Protein AF-A0A1V9Y4F0-F1 (afdb_monomer_lite)

Sequence (79 aa):
MGYQALNTPNDAKNYVNEAGQIEWGAIPLNAALDKLKATREGLSSSEAQRRLIEYGPNALPKVEVNRFMVFLGFMWNPL

Secondary structure (DSSP, 8-state):
--------TTTTS--B-TTS-B-TTTS-HHHHHHHTT-BTTB--HHHHHHHHHHH-----------HHHHHHHHHTS--

pLDDT: mean 84.12, std 11.02, range [52.94, 94.75]

Structure (mmCIF, N/CA/C/O backbone):
data_AF-A0A1V9Y4F0-F1
#
_entry.id   AF-A0A1V9Y4F0-F1
#
loop_
_atom_site.group_PDB
_atom_site.id
_atom_site.type_symbol
_atom_site.label_atom_id
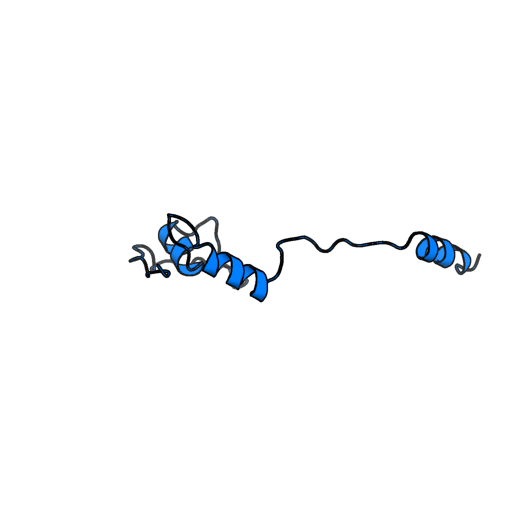_atom_site.label_alt_id
_atom_site.label_comp_id
_atom_site.label_asym_id
_atom_site.label_entity_id
_atom_site.label_seq_id
_atom_site.pdbx_PDB_ins_code
_atom_site.Cartn_x
_atom_site.Cartn_y
_atom_site.Cartn_z
_atom_site.occupancy
_atom_site.B_iso_or_equiv
_atom_site.auth_seq_id
_atom_site.auth_comp_id
_atom_site.auth_asym_id
_atom_site.auth_atom_id
_atom_site.pdbx_PDB_model_num
ATOM 1 N N . MET A 1 1 ? -4.600 8.470 21.647 1.00 52.94 1 MET A N 1
ATOM 2 C CA . MET A 1 1 ? -5.268 7.223 22.073 1.00 52.94 1 MET A CA 1
ATOM 3 C C . MET A 1 1 ? -4.907 6.145 21.066 1.00 52.94 1 MET A C 1
ATOM 5 O O . MET A 1 1 ? -4.959 6.430 19.877 1.00 52.94 1 MET A O 1
ATOM 9 N N . GLY A 1 2 ? -4.410 4.994 21.526 1.00 62.25 2 GLY A N 1
ATOM 10 C CA . GLY A 1 2 ? -4.090 3.854 20.659 1.00 62.25 2 GLY A CA 1
ATOM 11 C C . GLY A 1 2 ? -5.343 3.052 20.304 1.00 62.25 2 GLY A C 1
ATOM 12 O O . GLY A 1 2 ? -6.385 3.240 20.928 1.00 62.25 2 GLY A O 1
ATOM 13 N N . TYR A 1 3 ? -5.233 2.174 19.308 1.00 67.44 3 TYR A N 1
ATOM 14 C CA . TYR A 1 3 ? -6.292 1.234 18.941 1.00 67.44 3 TYR A CA 1
ATOM 15 C C . TYR A 1 3 ? -6.727 0.390 20.156 1.00 67.44 3 TYR A C 1
ATOM 17 O O . TYR A 1 3 ? -5.877 -0.161 20.858 1.00 67.44 3 TYR A O 1
ATOM 25 N N . GLN A 1 4 ? -8.036 0.278 20.386 1.00 69.06 4 GLN A N 1
ATOM 26 C CA . GLN A 1 4 ? -8.637 -0.645 21.352 1.00 69.06 4 GLN A CA 1
ATOM 27 C C . GLN A 1 4 ? -9.480 -1.670 20.597 1.00 69.06 4 GLN A C 1
ATOM 29 O O . GLN A 1 4 ? -10.248 -1.298 19.710 1.00 69.06 4 GLN A O 1
ATOM 34 N N . ALA A 1 5 ? -9.330 -2.944 20.963 1.00 64.94 5 ALA A N 1
ATOM 35 C CA . ALA A 1 5 ? -10.080 -4.037 20.360 1.00 64.94 5 ALA A CA 1
ATOM 36 C C . ALA A 1 5 ? -11.588 -3.833 20.561 1.00 64.94 5 ALA A C 1
ATOM 38 O O . ALA A 1 5 ? -12.051 -3.616 21.683 1.00 64.94 5 ALA A O 1
ATOM 39 N N . LEU A 1 6 ? -12.351 -3.884 19.468 1.00 66.12 6 LEU A N 1
ATOM 40 C CA . LEU A 1 6 ? -13.810 -3.859 19.518 1.00 66.12 6 LEU A CA 1
ATOM 41 C C . LEU A 1 6 ? -14.325 -5.282 19.748 1.00 66.12 6 LEU A C 1
ATOM 43 O O . LEU A 1 6 ? -13.863 -6.212 19.098 1.00 66.12 6 LEU A O 1
ATOM 47 N N . ASN A 1 7 ? -15.334 -5.452 20.605 1.00 63.56 7 ASN A N 1
ATOM 48 C CA . ASN A 1 7 ? -16.051 -6.725 20.692 1.00 63.56 7 ASN A CA 1
ATOM 49 C C . ASN A 1 7 ? -16.797 -6.953 19.366 1.00 63.56 7 ASN A C 1
ATOM 51 O O . ASN A 1 7 ? -17.807 -6.297 19.092 1.00 63.56 7 ASN A O 1
ATOM 55 N N . THR A 1 8 ? -16.276 -7.834 18.513 1.00 60.66 8 THR A N 1
ATOM 56 C CA . THR A 1 8 ? -16.827 -8.164 17.195 1.00 60.66 8 THR A CA 1
ATOM 57 C C . THR A 1 8 ? -17.931 -9.219 17.336 1.00 60.66 8 THR A C 1
ATOM 59 O O . THR A 1 8 ? -17.657 -10.360 17.691 1.00 60.66 8 THR A O 1
ATOM 62 N N . PRO A 1 9 ? -19.204 -8.914 17.011 1.00 54.78 9 PRO A N 1
ATOM 63 C CA . PRO A 1 9 ? -20.299 -9.886 17.149 1.00 54.78 9 PRO A CA 1
ATOM 64 C C . PRO A 1 9 ? -20.250 -11.056 16.148 1.00 54.78 9 PRO A C 1
ATOM 66 O O . PRO A 1 9 ? -21.123 -11.914 16.176 1.00 54.78 9 PRO A O 1
ATOM 69 N N . ASN A 1 10 ? -19.290 -11.062 15.215 1.00 54.88 10 ASN A N 1
ATOM 70 C CA . ASN A 1 10 ? -19.329 -11.861 13.986 1.00 54.88 10 ASN A CA 1
ATOM 71 C C . ASN A 1 10 ? -18.038 -12.654 13.702 1.00 54.88 10 ASN A C 1
ATOM 73 O O . ASN A 1 10 ? -17.802 -13.034 12.553 1.00 54.88 10 ASN A O 1
ATOM 77 N N . ASP A 1 11 ? -17.248 -12.966 14.735 1.00 59.47 11 ASP A N 1
ATOM 78 C CA . ASP A 1 11 ? -16.078 -13.866 14.651 1.00 59.47 11 ASP A CA 1
ATOM 79 C C . ASP A 1 11 ? -16.411 -15.274 14.116 1.00 59.47 11 ASP A C 1
ATOM 81 O O . ASP A 1 11 ? -15.521 -16.047 13.774 1.00 59.47 11 ASP A O 1
ATOM 85 N N . ALA A 1 12 ? -17.696 -15.617 13.994 1.00 57.69 12 ALA A N 1
ATOM 86 C CA . ALA A 1 12 ? -18.157 -16.930 13.557 1.00 57.69 12 ALA A CA 1
ATOM 87 C C . ALA A 1 12 ? -17.948 -17.235 12.059 1.00 57.69 12 ALA A C 1
ATOM 89 O O . ALA A 1 12 ? -18.068 -18.395 11.666 1.00 57.69 12 ALA A O 1
ATOM 90 N N . LYS A 1 13 ? -17.666 -16.244 11.198 1.00 64.88 13 LYS A N 1
ATOM 91 C CA . LYS A 1 13 ? -17.460 -16.476 9.754 1.00 64.88 13 LYS A CA 1
ATOM 92 C C . LYS A 1 13 ? -16.014 -16.201 9.348 1.00 64.88 13 LYS A C 1
ATOM 94 O O . LYS A 1 13 ? -15.496 -15.108 9.555 1.00 64.88 13 LYS A O 1
ATOM 99 N N . ASN A 1 14 ? -15.384 -17.182 8.704 1.00 74.00 14 ASN A N 1
ATOM 100 C CA . ASN A 1 14 ? -14.099 -16.995 8.036 1.00 74.00 14 ASN A CA 1
ATOM 101 C C . ASN A 1 14 ? -14.320 -16.212 6.733 1.00 74.00 14 ASN A C 1
ATOM 103 O O . ASN A 1 14 ? -14.813 -16.758 5.753 1.00 74.00 14 ASN A O 1
ATOM 107 N N . TYR A 1 15 ? -13.960 -14.927 6.724 1.00 82.19 15 TYR A N 1
ATOM 108 C CA . TYR A 1 15 ? -14.012 -14.059 5.536 1.00 82.19 15 TYR A CA 1
ATOM 109 C C . TYR A 1 15 ? -12.758 -14.219 4.676 1.00 82.19 15 TYR A C 1
ATOM 111 O O . TYR A 1 15 ? -12.135 -13.228 4.311 1.00 82.19 15 TYR A O 1
ATOM 119 N N . VAL A 1 16 ? -12.323 -15.454 4.447 1.00 85.50 16 VAL A N 1
ATOM 120 C CA . VAL A 1 16 ? -11.108 -15.761 3.691 1.00 85.50 16 VAL A CA 1
ATOM 121 C C . VAL A 1 16 ? -11.495 -16.638 2.510 1.00 85.50 16 VAL A C 1
ATOM 123 O O . VAL A 1 16 ? -12.216 -17.617 2.696 1.00 85.50 16 VAL A O 1
ATOM 126 N N . ASN A 1 17 ? -11.056 -16.274 1.309 1.00 87.25 17 ASN A N 1
ATOM 127 C CA . ASN A 1 17 ? -11.302 -17.067 0.110 1.00 87.25 17 ASN A CA 1
ATOM 128 C C . ASN A 1 17 ? -10.333 -18.250 -0.015 1.00 87.25 17 ASN A C 1
ATOM 130 O O . ASN A 1 17 ? -9.407 -18.413 0.779 1.00 87.25 17 ASN A O 1
ATOM 134 N N . GLU A 1 18 ? -10.534 -19.074 -1.042 1.00 86.69 18 GLU A N 1
ATOM 135 C CA . GLU A 1 18 ? -9.701 -20.254 -1.319 1.00 86.69 18 GLU A CA 1
ATOM 136 C C . GLU A 1 18 ? -8.219 -19.901 -1.538 1.00 86.69 18 GLU A C 1
ATOM 138 O O . GLU A 1 18 ? -7.340 -20.710 -1.253 1.00 86.69 18 GLU A O 1
ATOM 143 N N . ALA A 1 19 ? -7.929 -18.671 -1.979 1.00 88.19 19 ALA A N 1
ATOM 144 C CA . ALA A 1 19 ? -6.576 -18.148 -2.154 1.00 88.19 19 ALA A CA 1
ATOM 145 C C . ALA A 1 19 ? -5.954 -17.586 -0.857 1.00 88.19 19 ALA A C 1
ATOM 147 O O . ALA A 1 19 ? -4.847 -17.049 -0.890 1.00 88.19 19 ALA A O 1
ATOM 148 N N . GLY A 1 20 ? -6.645 -17.672 0.285 1.00 85.94 20 GLY A N 1
ATOM 149 C CA . GLY A 1 20 ? -6.155 -17.165 1.568 1.00 85.94 20 GLY A CA 1
ATOM 150 C C . GLY A 1 20 ? -6.297 -15.648 1.751 1.00 85.94 20 GLY A C 1
ATOM 151 O O . GLY A 1 20 ? -5.757 -15.095 2.710 1.00 85.94 20 GLY A O 1
ATOM 152 N N . GLN A 1 21 ? -7.012 -14.956 0.862 1.00 88.06 21 GLN A N 1
ATOM 153 C CA . GLN A 1 21 ? -7.205 -13.506 0.918 1.00 88.06 21 GLN A CA 1
ATOM 154 C C . GLN A 1 21 ? -8.485 -13.142 1.667 1.00 88.06 21 GLN A C 1
ATOM 156 O O . GLN A 1 21 ? -9.487 -13.850 1.599 1.00 88.06 21 GLN A O 1
ATOM 161 N N . ILE A 1 22 ? -8.455 -12.013 2.376 1.00 88.38 22 ILE A N 1
ATOM 162 C CA . ILE A 1 22 ? -9.617 -11.520 3.117 1.00 88.38 22 ILE A CA 1
ATOM 163 C C . ILE A 1 22 ? -10.637 -10.918 2.140 1.00 88.38 22 ILE A C 1
ATOM 165 O O . ILE A 1 22 ? -10.324 -9.993 1.394 1.00 88.38 22 ILE A O 1
ATOM 169 N N . GLU A 1 23 ? -11.874 -11.396 2.208 1.00 90.50 23 GLU A N 1
ATOM 170 C CA . GLU A 1 23 ? -13.026 -10.900 1.454 1.00 90.50 23 GLU A CA 1
ATOM 171 C C . GLU A 1 23 ? -13.585 -9.621 2.098 1.00 90.50 23 GLU A C 1
ATOM 173 O O . GLU A 1 23 ? -14.563 -9.632 2.853 1.00 90.50 23 GLU A O 1
ATOM 178 N N . TRP A 1 24 ? -12.942 -8.488 1.806 1.00 88.62 24 TRP A N 1
ATOM 179 C CA . TRP A 1 24 ? -13.274 -7.183 2.394 1.00 88.62 24 TRP A CA 1
ATOM 180 C C . TRP A 1 24 ? -14.702 -6.699 2.106 1.00 88.62 24 TRP A C 1
ATOM 182 O O . TRP A 1 24 ? -15.242 -5.914 2.879 1.00 88.62 24 TRP A O 1
ATOM 192 N N . GLY A 1 25 ? -15.332 -7.165 1.023 1.00 86.75 25 GLY A N 1
ATOM 193 C CA . GLY A 1 25 ? -16.717 -6.809 0.696 1.00 86.75 25 GLY A CA 1
ATOM 194 C C . GLY A 1 25 ? -17.769 -7.520 1.557 1.00 86.75 25 GLY A C 1
ATOM 195 O O . GLY A 1 25 ? -18.879 -7.015 1.699 1.00 86.75 25 GLY A O 1
ATOM 196 N N . ALA A 1 26 ? -17.435 -8.678 2.136 1.00 86.94 26 ALA A N 1
ATOM 197 C CA . ALA A 1 26 ? -18.371 -9.510 2.899 1.00 86.94 26 ALA A CA 1
ATOM 198 C C . ALA A 1 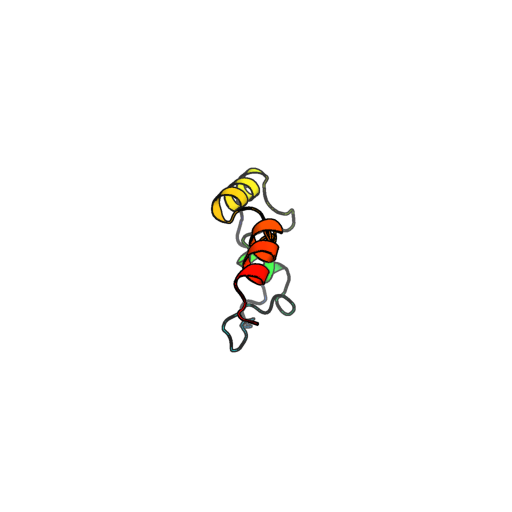26 ? -18.224 -9.357 4.425 1.00 86.94 26 ALA A C 1
ATOM 200 O O . ALA A 1 26 ? -19.136 -9.711 5.177 1.00 86.94 26 ALA A O 1
ATOM 201 N N . ILE A 1 27 ? -17.079 -8.855 4.893 1.00 87.94 27 ILE A N 1
ATOM 202 C CA . ILE A 1 27 ? -16.777 -8.677 6.317 1.00 87.94 27 ILE A CA 1
ATOM 203 C C . ILE A 1 27 ? -17.564 -7.488 6.912 1.00 87.94 27 ILE A C 1
ATOM 205 O O . ILE A 1 27 ? -17.622 -6.411 6.315 1.00 87.94 27 ILE A O 1
ATOM 209 N N . PRO A 1 28 ? -18.177 -7.628 8.102 1.00 88.12 28 PRO A N 1
ATOM 210 C CA . PRO A 1 28 ? -18.860 -6.521 8.761 1.00 88.12 28 PRO A CA 1
ATOM 211 C C . PRO A 1 28 ? -17.864 -5.457 9.235 1.00 88.12 28 PRO A C 1
ATOM 213 O O . PRO A 1 28 ? -16.749 -5.773 9.652 1.00 88.12 28 PRO A O 1
ATOM 216 N N . LEU A 1 29 ? -18.308 -4.197 9.269 1.00 85.69 29 LEU A N 1
ATOM 217 C CA . LEU A 1 29 ? -17.463 -3.033 9.562 1.00 85.69 29 LEU A CA 1
ATOM 218 C C . LEU A 1 29 ? -16.604 -3.187 10.826 1.00 85.69 29 LEU A C 1
ATOM 220 O O . LEU A 1 29 ? -15.410 -2.920 10.785 1.00 85.69 29 LEU A O 1
ATOM 224 N N . ASN A 1 30 ? -17.184 -3.633 11.944 1.00 85.25 30 ASN A N 1
ATOM 225 C CA . ASN A 1 30 ? -16.436 -3.750 13.200 1.00 85.25 30 ASN A CA 1
ATOM 226 C C . ASN A 1 30 ? -15.300 -4.782 13.103 1.00 85.25 30 ASN A C 1
ATOM 228 O O . ASN A 1 30 ? -14.233 -4.554 13.659 1.00 85.25 30 ASN A O 1
ATOM 232 N N . ALA A 1 31 ? -15.512 -5.882 12.372 1.00 84.12 31 ALA A N 1
ATOM 233 C CA . ALA A 1 31 ? -14.482 -6.899 12.161 1.00 84.12 31 ALA A CA 1
ATOM 234 C C . ALA A 1 31 ? -13.424 -6.432 11.152 1.00 84.12 31 ALA A C 1
ATOM 236 O O . ALA A 1 31 ? -12.244 -6.726 11.317 1.00 84.12 31 ALA A O 1
ATOM 237 N N . ALA A 1 32 ? -13.820 -5.655 10.138 1.00 86.62 32 ALA A N 1
ATOM 238 C CA . ALA A 1 32 ? -12.875 -5.024 9.221 1.00 86.62 32 ALA A CA 1
ATOM 239 C C . ALA A 1 32 ? -11.955 -4.036 9.953 1.00 86.62 32 ALA A C 1
ATOM 241 O O . ALA A 1 32 ? -10.742 -4.070 9.764 1.00 86.62 32 ALA A O 1
ATOM 242 N N . LEU A 1 33 ? -12.525 -3.193 10.820 1.00 88.06 33 LEU A N 1
ATOM 243 C CA . LEU A 1 33 ? -11.780 -2.234 11.635 1.00 88.06 33 LEU A CA 1
ATOM 244 C C . LEU A 1 33 ? -10.804 -2.927 12.588 1.00 88.06 33 LEU A C 1
ATOM 246 O O . LEU A 1 33 ? -9.662 -2.481 12.699 1.00 88.06 33 LEU A O 1
ATOM 250 N N . ASP A 1 34 ? -11.210 -4.043 13.197 1.00 85.88 34 ASP A N 1
ATOM 251 C CA . ASP A 1 34 ? -10.323 -4.830 14.053 1.00 85.88 34 ASP A CA 1
ATOM 252 C C . ASP A 1 34 ? -9.162 -5.458 13.271 1.00 85.88 34 ASP A C 1
ATOM 254 O O . ASP A 1 34 ? -7.997 -5.256 13.626 1.00 85.88 34 ASP A O 1
ATOM 258 N N . LYS A 1 35 ? -9.440 -6.078 12.115 1.00 86.06 35 LYS A N 1
ATOM 259 C CA . LYS A 1 35 ? -8.383 -6.606 11.234 1.00 86.06 35 LYS A CA 1
ATOM 260 C C . LYS A 1 35 ? -7.420 -5.527 10.730 1.00 86.06 35 LYS A C 1
ATOM 262 O O . LYS A 1 35 ? -6.224 -5.787 10.611 1.00 86.06 35 LYS A O 1
ATOM 267 N N . LEU A 1 36 ? -7.916 -4.323 10.444 1.00 88.69 36 LEU A N 1
ATOM 268 C CA . LEU A 1 36 ? -7.113 -3.183 9.980 1.00 88.69 36 LEU A CA 1
ATOM 269 C C . LEU A 1 36 ? -6.453 -2.393 11.125 1.00 88.69 36 LEU A C 1
ATOM 271 O O . LEU A 1 36 ? -5.683 -1.456 10.861 1.00 88.69 36 LEU A O 1
ATOM 275 N N . LYS A 1 37 ? -6.744 -2.753 12.385 1.00 87.81 37 LYS A N 1
ATOM 276 C CA . LYS A 1 37 ? -6.337 -2.027 13.598 1.00 87.81 37 LYS A CA 1
ATOM 277 C C . LYS A 1 37 ? -6.639 -0.531 13.477 1.00 87.81 37 LYS A C 1
ATOM 279 O O . LYS A 1 37 ? -5.753 0.307 13.663 1.00 87.81 37 LYS A O 1
ATOM 284 N N . ALA A 1 38 ? -7.854 -0.206 13.055 1.00 88.00 38 ALA A N 1
ATOM 285 C CA . ALA A 1 38 ? -8.340 1.155 12.854 1.00 88.00 38 ALA A CA 1
ATOM 286 C C . ALA A 1 38 ? -9.581 1.391 13.722 1.00 88.00 38 ALA A C 1
ATOM 288 O O . ALA A 1 38 ? -10.300 0.448 14.045 1.00 88.00 38 ALA A O 1
ATOM 289 N N . THR A 1 39 ? -9.841 2.638 14.115 1.00 87.69 39 THR A N 1
ATOM 290 C CA . THR A 1 39 ? -11.062 2.981 14.861 1.00 87.69 39 THR A CA 1
ATOM 291 C C . THR A 1 39 ? -12.105 3.598 13.930 1.00 87.69 39 THR A C 1
ATOM 293 O O . THR A 1 39 ? -11.823 3.888 12.765 1.00 87.69 39 THR A O 1
ATOM 296 N N . ARG A 1 40 ? -13.334 3.798 14.424 1.00 86.81 40 ARG A N 1
ATOM 297 C CA . ARG A 1 40 ? -14.407 4.437 13.638 1.00 86.81 40 ARG A CA 1
ATOM 298 C C . ARG A 1 40 ? -14.110 5.898 13.314 1.00 86.81 40 ARG A C 1
ATOM 300 O O . ARG A 1 40 ? -14.577 6.409 12.305 1.00 86.81 40 ARG A O 1
ATOM 307 N N . GLU A 1 41 ? -13.319 6.542 14.158 1.00 88.44 41 GLU A N 1
ATOM 308 C CA . GLU A 1 41 ? -12.850 7.917 14.016 1.00 88.44 41 GLU A CA 1
ATOM 309 C C . GLU A 1 41 ? -11.611 8.010 13.104 1.00 88.44 41 GLU A C 1
ATOM 311 O O . GLU A 1 41 ? -11.157 9.109 12.794 1.00 88.44 41 GLU A O 1
ATOM 316 N N . GLY A 1 42 ? -11.074 6.867 12.654 1.00 88.38 42 GLY A N 1
ATOM 317 C CA . GLY A 1 42 ? -9.923 6.771 11.762 1.00 88.38 42 GLY A CA 1
ATOM 318 C C . GLY A 1 42 ? -8.625 6.387 12.475 1.00 88.38 42 GLY A C 1
ATOM 319 O O . GLY A 1 42 ? -8.617 5.653 13.462 1.00 88.38 42 GLY A O 1
ATOM 320 N N . LEU A 1 43 ? -7.495 6.844 11.929 1.00 89.81 43 LEU A N 1
ATOM 321 C CA . LEU A 1 43 ? -6.176 6.686 12.544 1.00 89.81 43 LEU A CA 1
ATOM 322 C C . LEU A 1 43 ? -5.719 7.998 13.176 1.00 89.81 43 LEU A C 1
ATOM 324 O O . LEU A 1 43 ? -6.009 9.083 12.674 1.00 89.81 43 LEU A O 1
ATOM 328 N N . SER A 1 44 ? -4.926 7.900 14.242 1.00 92.06 44 SER A N 1
ATOM 329 C CA . SER A 1 44 ? -4.187 9.056 14.740 1.00 92.06 44 SER A CA 1
ATOM 330 C C . SER A 1 44 ? -3.095 9.463 13.745 1.00 92.06 44 SER A C 1
ATOM 332 O O . SER A 1 44 ? -2.531 8.625 13.040 1.00 92.06 44 SER A O 1
ATOM 334 N N . SER A 1 45 ? -2.748 10.753 13.726 1.00 92.00 45 SER A N 1
ATOM 335 C CA . SER A 1 45 ? -1.690 11.279 12.849 1.00 92.00 45 SER A CA 1
ATOM 336 C C . SER A 1 45 ? -0.345 10.562 13.058 1.00 92.00 45 SER A C 1
ATOM 338 O O . SER A 1 45 ? 0.332 10.204 12.097 1.00 92.00 45 SER A O 1
ATOM 340 N N . SER A 1 46 ? 0.002 10.251 14.313 1.00 92.50 46 SER A N 1
ATOM 341 C CA . SER A 1 46 ? 1.240 9.537 14.646 1.00 92.50 46 SER A CA 1
ATOM 342 C C . SER A 1 46 ? 1.264 8.098 14.122 1.00 92.50 46 SER A C 1
ATOM 344 O O . SER A 1 46 ? 2.289 7.644 13.619 1.00 92.50 46 SER A O 1
ATOM 346 N N . GLU A 1 47 ? 0.143 7.377 14.208 1.00 90.62 47 GLU A N 1
ATOM 347 C CA . GLU A 1 47 ? 0.028 6.009 13.691 1.00 90.62 47 GLU A CA 1
ATOM 348 C C . GLU A 1 47 ? 0.027 5.999 12.157 1.00 90.62 47 GLU A C 1
ATOM 350 O O . GLU A 1 47 ? 0.693 5.169 11.541 1.00 90.62 47 GLU A O 1
ATOM 355 N N . ALA A 1 48 ? -0.660 6.956 11.527 1.00 91.19 48 ALA A N 1
ATOM 356 C CA . ALA A 1 48 ? -0.646 7.118 10.077 1.00 91.19 48 ALA A CA 1
ATOM 357 C C . ALA A 1 48 ? 0.775 7.390 9.555 1.00 91.19 48 ALA A C 1
ATOM 359 O O . ALA A 1 48 ? 1.208 6.757 8.593 1.00 91.19 48 ALA A O 1
ATOM 360 N N . GLN A 1 49 ? 1.531 8.268 10.223 1.00 93.94 49 GLN A N 1
ATOM 361 C CA . GLN A 1 49 ? 2.922 8.549 9.867 1.00 93.94 49 GLN A CA 1
ATOM 362 C C . GLN A 1 49 ? 3.821 7.323 10.056 1.00 93.94 49 GLN A C 1
ATOM 364 O O . GLN A 1 49 ? 4.658 7.041 9.200 1.00 93.94 49 GLN A O 1
ATOM 369 N N . ARG A 1 50 ? 3.618 6.554 11.132 1.00 93.25 50 ARG A N 1
ATOM 370 C CA . ARG A 1 50 ? 4.332 5.291 11.347 1.00 93.25 50 ARG A CA 1
ATOM 371 C C . ARG A 1 50 ? 4.088 4.306 10.201 1.00 93.25 50 ARG A C 1
ATOM 373 O O . ARG A 1 50 ? 5.051 3.781 9.651 1.00 93.25 50 ARG A O 1
ATOM 380 N N . ARG A 1 51 ? 2.826 4.102 9.802 1.00 94.50 51 ARG A N 1
ATOM 381 C CA . ARG A 1 51 ? 2.472 3.220 8.674 1.00 94.50 51 ARG A CA 1
ATOM 382 C C . ARG A 1 51 ? 3.051 3.723 7.354 1.00 94.50 51 ARG A C 1
ATOM 384 O O . ARG A 1 51 ? 3.528 2.920 6.565 1.00 94.50 51 ARG A O 1
ATOM 391 N N . LEU A 1 52 ? 3.057 5.034 7.124 1.00 94.25 52 LEU A N 1
ATOM 392 C CA . LEU A 1 52 ? 3.638 5.612 5.913 1.00 94.25 52 LEU A CA 1
ATOM 393 C C . LEU A 1 52 ? 5.147 5.343 5.809 1.00 94.25 52 LEU A C 1
ATOM 395 O O . LEU A 1 52 ? 5.642 5.085 4.717 1.00 94.25 52 LEU A O 1
ATOM 399 N N . ILE A 1 53 ? 5.871 5.382 6.932 1.00 94.75 53 ILE A N 1
ATOM 400 C CA . ILE A 1 53 ? 7.308 5.070 6.974 1.00 94.75 53 ILE A CA 1
ATOM 401 C C . ILE A 1 53 ? 7.553 3.567 6.767 1.00 94.75 53 ILE A C 1
ATOM 403 O O . ILE A 1 53 ? 8.506 3.196 6.092 1.00 94.75 53 ILE A O 1
ATOM 407 N N . GLU A 1 54 ? 6.703 2.709 7.334 1.00 94.44 54 GLU A N 1
ATOM 408 C CA . GLU A 1 54 ? 6.850 1.248 7.271 1.00 94.44 54 GLU A CA 1
ATOM 409 C C . GLU A 1 54 ? 6.477 0.664 5.900 1.00 94.44 54 GLU A C 1
ATOM 411 O O . GLU A 1 54 ? 7.221 -0.145 5.351 1.00 94.44 54 GLU A O 1
ATOM 416 N N . TYR A 1 55 ? 5.341 1.080 5.335 1.00 92.94 55 TYR A N 1
AT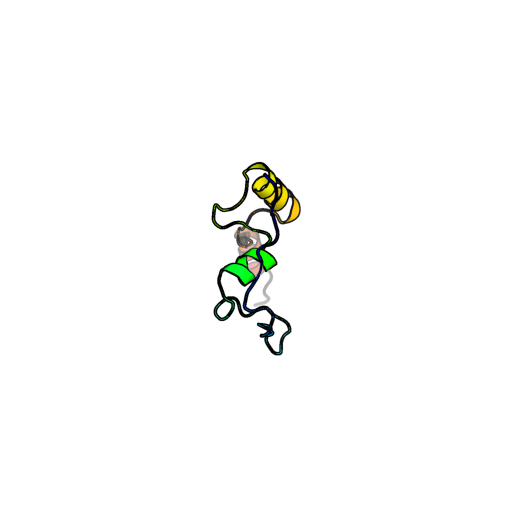OM 417 C CA . TYR A 1 55 ? 4.793 0.525 4.089 1.00 92.94 55 TYR A CA 1
ATOM 418 C C . TYR A 1 55 ? 5.103 1.377 2.855 1.00 92.94 55 TYR A C 1
ATOM 420 O O . TYR A 1 55 ? 4.969 0.904 1.728 1.00 92.94 55 TYR A O 1
ATOM 428 N N . GLY A 1 56 ? 5.526 2.625 3.051 1.00 92.44 56 GLY A N 1
ATOM 429 C CA . GLY A 1 56 ? 5.763 3.570 1.969 1.00 92.44 56 GLY A CA 1
ATOM 430 C C . GLY A 1 56 ? 4.484 4.228 1.432 1.00 92.44 56 GLY A C 1
ATOM 431 O O . GLY A 1 56 ? 3.373 3.989 1.917 1.00 92.44 56 GLY A O 1
ATOM 432 N N . PRO A 1 57 ? 4.628 5.118 0.436 1.00 92.31 57 PRO A N 1
ATOM 433 C CA . PRO A 1 57 ? 3.505 5.826 -0.163 1.00 92.31 57 PRO A CA 1
ATOM 434 C C . PRO A 1 57 ? 2.624 4.891 -1.001 1.00 92.31 57 PRO A C 1
ATOM 436 O O . PRO A 1 57 ? 3.121 4.071 -1.771 1.00 92.31 57 PRO A O 1
ATOM 439 N N . ASN A 1 58 ? 1.304 5.083 -0.923 1.00 93.00 58 ASN A N 1
ATOM 440 C CA . ASN A 1 58 ? 0.334 4.403 -1.783 1.00 93.00 58 ASN A CA 1
ATOM 441 C C . ASN A 1 58 ? 0.337 5.016 -3.194 1.00 93.00 58 ASN A C 1
ATOM 443 O O . ASN A 1 58 ? -0.559 5.776 -3.564 1.00 93.00 58 ASN A O 1
ATOM 447 N N . ALA A 1 59 ? 1.386 4.738 -3.960 1.00 89.69 59 ALA A N 1
ATOM 448 C CA . ALA A 1 59 ? 1.515 5.164 -5.342 1.00 89.69 59 ALA A CA 1
ATOM 449 C C . ALA A 1 59 ? 1.896 3.970 -6.214 1.00 89.69 59 ALA A C 1
ATOM 451 O O . ALA A 1 59 ? 2.789 3.195 -5.875 1.00 89.69 59 ALA A O 1
ATOM 452 N N . LEU A 1 60 ? 1.225 3.843 -7.360 1.00 89.81 60 LEU A N 1
ATOM 453 C CA . LEU A 1 60 ? 1.598 2.843 -8.353 1.00 89.81 60 LEU A CA 1
ATOM 454 C C . LEU A 1 60 ? 3.008 3.144 -8.881 1.00 89.81 60 LEU A C 1
ATOM 456 O O . LEU A 1 60 ? 3.340 4.318 -9.094 1.00 89.81 60 LEU A O 1
ATOM 460 N N . PRO A 1 61 ? 3.831 2.109 -9.123 1.00 86.75 61 PRO A N 1
ATOM 461 C CA . PRO A 1 61 ? 5.146 2.300 -9.710 1.00 86.75 61 PRO A CA 1
ATOM 462 C C . PRO A 1 61 ? 4.987 2.952 -11.084 1.00 86.75 61 PRO A C 1
ATOM 464 O O . PRO A 1 61 ? 4.302 2.434 -11.968 1.00 86.75 61 PRO A O 1
ATOM 467 N N . LYS A 1 62 ? 5.614 4.115 -11.266 1.00 87.06 62 LYS A N 1
ATOM 468 C CA . LYS A 1 62 ? 5.666 4.771 -12.570 1.00 87.06 62 LYS A CA 1
ATOM 469 C C . LYS A 1 62 ? 6.710 4.056 -13.409 1.00 87.06 62 LYS A C 1
ATOM 471 O O . LYS A 1 62 ? 7.892 4.073 -13.081 1.00 87.06 62 LYS A O 1
ATOM 476 N N . VAL A 1 63 ? 6.267 3.428 -14.491 1.00 86.31 63 VAL A N 1
ATOM 477 C CA . VAL A 1 63 ? 7.179 2.859 -15.480 1.00 86.31 63 VAL A CA 1
ATOM 478 C C . VAL A 1 63 ? 7.700 4.011 -16.329 1.00 86.31 63 VAL A C 1
ATOM 480 O O . VAL A 1 63 ? 7.034 4.476 -17.253 1.00 86.31 63 VAL A O 1
ATOM 483 N N . GLU A 1 64 ? 8.878 4.515 -15.978 1.00 86.88 64 GLU A N 1
ATOM 484 C CA . GLU A 1 64 ? 9.567 5.502 -16.798 1.00 86.88 64 GLU A CA 1
ATOM 485 C C . GLU A 1 64 ? 10.308 4.796 -17.928 1.00 86.88 64 GLU A C 1
ATOM 487 O O . GLU A 1 64 ? 11.235 4.016 -17.719 1.00 86.88 64 GLU A O 1
ATOM 492 N N . VAL A 1 65 ? 9.878 5.075 -19.155 1.00 88.25 65 VAL A N 1
ATOM 493 C CA . VAL A 1 65 ? 10.536 4.575 -20.357 1.00 88.25 65 VAL A CA 1
ATOM 494 C C . VAL A 1 65 ? 11.475 5.658 -20.869 1.00 88.25 65 VAL A C 1
ATOM 496 O O . VAL A 1 65 ? 11.041 6.742 -21.269 1.00 88.25 65 VAL A O 1
ATOM 499 N N . ASN A 1 66 ? 12.775 5.368 -20.889 1.00 93.31 66 ASN A N 1
ATOM 500 C CA . ASN A 1 66 ? 13.748 6.267 -21.494 1.00 93.31 66 ASN A CA 1
ATOM 501 C C . ASN A 1 66 ? 13.603 6.227 -23.023 1.00 93.31 66 ASN A C 1
ATOM 503 O O . ASN A 1 66 ? 14.034 5.282 -23.684 1.00 93.31 66 ASN A O 1
ATOM 507 N N . ARG A 1 67 ? 13.010 7.285 -23.588 1.00 91.38 67 ARG A N 1
ATOM 508 C CA . ARG A 1 67 ? 12.756 7.409 -25.032 1.00 91.38 67 ARG A CA 1
ATOM 509 C C . ARG A 1 67 ? 14.021 7.274 -25.886 1.00 91.38 67 ARG A C 1
ATOM 511 O O . ARG A 1 67 ? 13.939 6.697 -26.966 1.00 91.38 67 ARG A O 1
ATOM 518 N N . PHE A 1 68 ? 15.178 7.738 -25.406 1.00 93.44 68 PHE A N 1
ATOM 519 C CA . PHE A 1 68 ? 16.446 7.572 -26.124 1.00 93.44 68 PHE A CA 1
ATOM 520 C C . PHE A 1 68 ? 16.894 6.113 -26.155 1.00 93.44 68 PHE A C 1
ATOM 522 O O . PHE A 1 68 ? 17.344 5.647 -27.193 1.00 93.44 68 PHE A O 1
ATOM 529 N N . MET A 1 69 ? 16.731 5.373 -25.054 1.00 90.56 69 MET A N 1
ATOM 530 C CA . MET A 1 69 ? 17.057 3.942 -25.024 1.00 90.56 69 MET A CA 1
ATOM 531 C C . MET A 1 69 ? 16.136 3.127 -25.931 1.00 90.56 69 MET A C 1
ATOM 533 O O . MET A 1 69 ? 16.609 2.220 -26.607 1.00 90.56 69 MET A O 1
ATOM 537 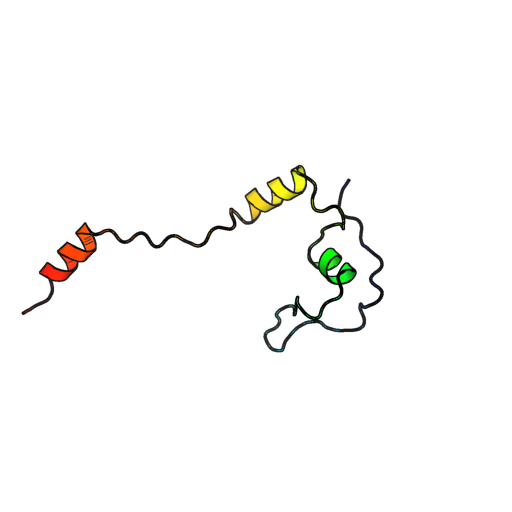N N . VAL A 1 70 ? 14.849 3.475 -26.000 1.00 91.31 70 VAL A N 1
ATOM 538 C CA . VAL A 1 70 ? 13.915 2.845 -26.947 1.00 91.31 70 VAL A CA 1
ATOM 539 C C . VAL A 1 70 ? 14.334 3.123 -28.390 1.00 91.31 70 VAL A C 1
ATOM 541 O O . VAL A 1 70 ? 14.420 2.195 -29.188 1.00 91.31 70 VAL A O 1
ATOM 544 N N . PHE A 1 71 ? 14.643 4.382 -28.715 1.00 91.69 71 PHE A N 1
ATOM 545 C CA . PHE A 1 71 ? 15.123 4.767 -30.043 1.00 91.69 71 PHE A CA 1
ATOM 546 C C . PHE A 1 71 ? 16.410 4.029 -30.428 1.00 91.69 71 PHE A C 1
ATOM 548 O O . PHE A 1 71 ? 16.496 3.461 -31.511 1.00 91.69 71 PHE A O 1
ATOM 555 N N . LEU A 1 72 ? 17.390 3.992 -29.524 1.00 92.88 72 LEU A N 1
ATOM 556 C CA . LEU A 1 72 ? 18.633 3.261 -29.733 1.00 92.88 72 LEU A CA 1
ATOM 557 C C . LEU A 1 72 ? 18.363 1.766 -29.929 1.00 92.88 72 LEU A C 1
ATOM 559 O O . LEU A 1 72 ? 18.878 1.202 -30.882 1.00 92.88 72 LEU A O 1
ATOM 563 N N . GLY A 1 73 ? 17.489 1.145 -29.134 1.00 91.25 73 GLY A N 1
ATOM 564 C CA . GLY A 1 73 ? 17.096 -0.258 -29.308 1.00 91.25 73 GLY A CA 1
ATOM 565 C C . GLY A 1 73 ? 16.596 -0.601 -30.718 1.00 91.25 73 GLY A C 1
ATOM 566 O O . GLY A 1 73 ? 16.924 -1.669 -31.227 1.00 91.25 73 GLY A O 1
ATOM 567 N N . PHE A 1 74 ? 15.885 0.313 -31.390 1.00 90.31 74 PHE A N 1
ATOM 568 C CA . PHE A 1 74 ? 15.466 0.115 -32.784 1.00 90.31 74 PHE A CA 1
ATOM 569 C C . PHE A 1 74 ? 16.641 0.055 -33.776 1.00 90.31 74 PHE A C 1
ATOM 571 O O . PHE A 1 74 ? 16.551 -0.661 -34.769 1.00 90.31 74 PHE A O 1
ATOM 578 N N . MET A 1 75 ? 17.745 0.763 -33.516 1.00 90.31 75 MET A N 1
ATOM 579 C CA . MET A 1 75 ? 18.906 0.842 -34.420 1.00 90.31 75 MET A CA 1
ATOM 580 C C . MET A 1 75 ? 19.761 -0.433 -34.443 1.00 90.31 75 MET A C 1
ATOM 582 O O . MET A 1 75 ? 20.547 -0.620 -35.368 1.00 90.31 75 MET A O 1
ATOM 586 N N . TRP A 1 76 ? 19.621 -1.302 -33.439 1.00 87.44 76 TRP A N 1
ATOM 587 C CA . TRP A 1 76 ? 20.323 -2.591 -33.359 1.00 87.44 76 TRP A CA 1
ATOM 588 C C . TRP A 1 76 ? 19.481 -3.781 -33.830 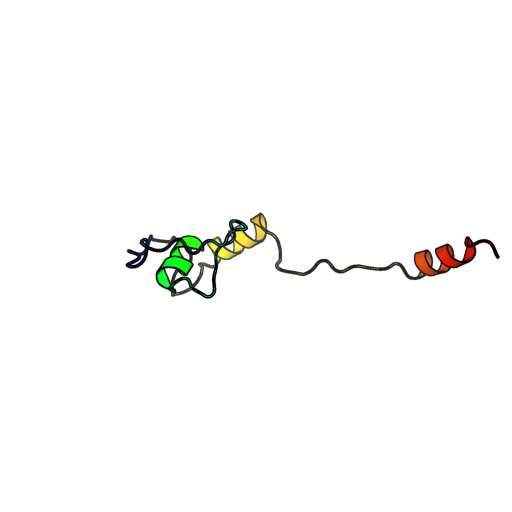1.00 87.44 76 TRP A C 1
ATOM 590 O O . TRP A 1 76 ? 19.920 -4.923 -33.700 1.00 87.44 76 TRP A O 1
ATOM 600 N N . ASN A 1 77 ? 18.292 -3.543 -34.385 1.00 81.75 77 ASN A N 1
ATOM 601 C CA . ASN A 1 77 ? 17.508 -4.612 -34.988 1.00 81.75 77 ASN A CA 1
ATOM 602 C C . ASN A 1 77 ? 18.072 -4.926 -36.392 1.00 81.75 77 ASN A C 1
ATOM 604 O O . ASN A 1 77 ? 18.106 -4.012 -37.221 1.00 81.75 77 ASN A O 1
ATOM 608 N N . PRO A 1 78 ? 18.554 -6.154 -36.678 1.00 80.44 78 PRO A N 1
ATOM 609 C CA . PRO A 1 78 ? 19.039 -6.500 -38.012 1.00 80.44 78 PRO A CA 1
ATOM 610 C C . PRO A 1 78 ? 17.901 -6.387 -39.039 1.00 80.44 78 PRO A C 1
ATOM 612 O O . PRO A 1 78 ? 16.775 -6.800 -38.760 1.00 80.44 78 PRO A O 1
ATOM 615 N N . LEU A 1 79 ? 18.213 -5.788 -40.194 1.00 69.25 79 LEU A N 1
ATOM 616 C CA . LEU A 1 79 ? 17.307 -5.640 -41.341 1.00 69.25 79 LEU A CA 1
ATOM 617 C C . LEU A 1 79 ? 17.026 -6.979 -42.029 1.00 69.25 79 LEU A C 1
ATOM 619 O O . LEU A 1 79 ? 17.976 -7.789 -42.143 1.00 69.25 79 LEU A O 1
#

Organism: NCBI:txid74557

Foldseek 3Di:
DFQDQDPDPPPPDDQADPVRDGVPVPDDPSVNCNVVSADPVGDDPVVVVVCCVVVNDPDDDDPDDDPVVVVVVVVPDDD

Radius of gyration: 22.29 Å; chains: 1; bounding box: 41×32×63 Å

InterPro domains:
  IPR004014 Cation-transporting P-type ATPase, N-terminal [PF00690] (25-79)
  IPR004014 Cation-transporting P-type ATPase, N-terminal [SM00831] (23-79)
  IPR023298 P-type ATPase, transmembrane domain superfamily [SSF81665] (22-79)

=== Feature glossary ===
Legend for the data blocks above and below:

— What the protein is —

Sequence gives the chain of amino acids in standard one-letter code (A=alanine, C=cysteine, …, Y=tyrosine), read N→C. It is the only feature that is directly encoded by the gene; all structural features are derived from the folded form of this sequence.

The annotation block draws on four external resources. InterPro: which protein families and domains the sequence belongs to. GO: standardized terms for what the protein does, what process it participates in, and where in the cell it acts. CATH: which structural fold it has in the CATH hierarchy. Organism: the species of origin.

— Where its atoms are —

Atomic coordinates in PDBx/mmCIF format — the same representation the Protein Data Bank distributes. Each line of the _atom_site loop places one backbone atom in Cartesian space (units: ångströms, origin: arbitrary).

Six rendered views show the 3D structure from the faces of a cube — i.e. along ±x, ±y, ±z. Rendering representation is drawn randomly per protein from cartoon (secondary-structure ribbons), sticks (backbone bonds), or molecular surface; coloring is either N→C rainbow (blue at the N-terminus through red at the C-terminus) or one color per chain.

— Local backbone conformation —

DSSP 8-state secondary structure assigns each residue one of H (α-helix), G (3₁₀-helix), I (π-helix), E (extended β-strand), B (isolated β-bridge), T (hydrogen-bonded turn), S (bend), or '-' (coil). The assignment is computed from backbone hydrogen-bond geometry via the Kabsch–Sander algorithm.

P-SEA three-state annotation labels each residue as helix, strand, or coil based purely on the geometry of the Cα trace. It serves as a fallback when the full backbone (and thus DSSP) is unavailable.

φ (phi) and ψ (psi) are the two rotatable backbone dihedrals per residue: φ is the C(i-1)–N–Cα–C torsion, ψ is the N–Cα–C–N(i+1) torsion, both in degrees on (−180°, 180°]. α-helical residues cluster near (−60°, −45°); β-strand residues near (−120°, +130°). A Ramachandran plot is simply a scatter of (φ, ψ) for every residue.

— Global shape and packing —

Radius of gyration (Rg) is the root-mean-square distance of Cα atoms from their centroid — a single number for overall size and compactness. A globular domain of N residues has Rg ≈ 2.2·N^0.38 Å; an extended or disordered chain has a much larger Rg. The Cα contact count is the number of residue pairs whose Cα atoms are within 8 Å and are more than four positions apart in sequence — a standard proxy for tertiary packing density. The bounding box is the smallest axis-aligned box enclosing all Cα atoms.

Accessible surface area quantifies burial. A residue with SASA near zero is packed into the hydrophobic core; one with SASA >100 Å² sits on the surface. Computed here via the Shrake–Rupley numerical algorithm with a 1.4 Å probe.

The contact map is a binary N×N matrix image: pixel (i, j) is dark where Cα_i and Cα_j are within 8 Å and |i−j|>4. Because the |i−j|>4 filter removes local helical contacts, off-diagonal stripes parallel to the main diagonal indicate parallel β-sheets; stripes perpendicular to it indicate antiparallel β-sheets. The Ramachandran plot scatters every residue's (φ, ψ) pair against the sterically allowed regions. The PAE heatmap renders the predicted-aligned-error matrix.

— Structural neighborhood —

A 3Di character summarizes, for each residue, the relative orientation of the Cα frame of its nearest spatial neighbor. Because it encodes fold topology rather than chemistry, 3Di alignments detect remote structural similarity that sequence alignment misses.

Structural nearest neighbors (via Foldseek easy-search vs the PDB). Reported per hit: target PDB id, E-value, and alignment TM-score. A TM-score above ~0.5 is the conventional threshold for 'same fold'.

— Confidence and disorder —

For AlphaFold models, the B-factor field carries pLDDT — the model's own estimate of local accuracy on a 0–100 scale. Regions with pLDDT<50 should be treated as essentially unmodeled; they often correspond to intrinsically disordered segments.

B-factor (Debye–Waller factor) reflects atomic displacement in the crystal lattice. It is an experimental observable (units Å²), not a prediction; low values mean the atom is pinned down, high values mean it moves or is heterogeneous across the crystal.

Predicted Aligned Error (PAE) is an AlphaFold confidence matrix: entry (i, j) is the expected error in the position of residue j, in ångströms, when the prediction is superi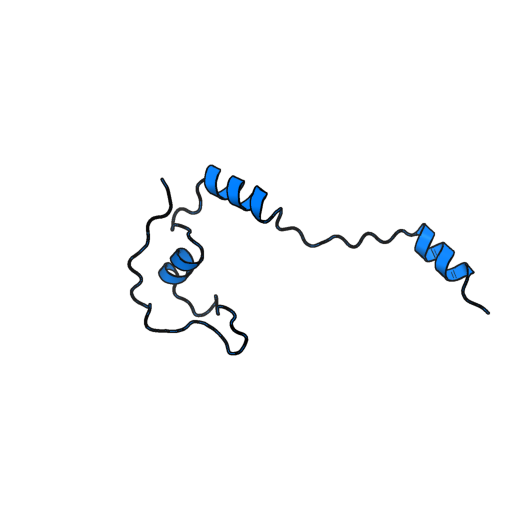mposed on the true structure at residue i. Low PAE within a block of residues means that block is internally rigid and well-predicted; high PAE between two blocks means their relative placement is uncertain even if each block individually is confident.